Protein AF-A0A5B7DTT7-F1 (afdb_monomer_lite)

Sequence (141 aa):
MAVIFLVVVIVIVVEVIAITTAITIIAITTIRHLSSPVSGLQVSRFVSLCEDGVWGVRKACAEVFMSVSCACSLATRKDRLSPVFVSLLTDQSRWVRVAAFQNLGPFISTFADPSVTGLHYNEEGVLVIGTPQDPAAPHHE

Organism: Portunus trituberculatus (NCBI:txid210409)

Foldseek 3Di:
DVVVVVVVVVVVVVVLVVVLVVLLVVLVVLLVVLVDQDDVVSLVVLLVQCVDPDVSSVLSSLQCVLSVLLSDDLCCLVPPVVVSLVCQCVDPDPSSVVSSVVCVVSSVCSNDDCLPQQWDADPVRDTDRHDNDDPPDDDDD

Secondary structure (DSSP, 8-state):
-HHHHHHHHHHHHHHHHHHHHHHHHHHHHHHHGGGS---HHHHHHHHHHTT-SSHHHHHHHHHTHHHHHHHS-HHHIIIIIHHHHHHHHT-SSHHHHHHHHHHHHHHHHTT--HHHH-EEE-TT--EEEPPP--TTS----

Structure (mmCIF, N/CA/C/O backbone):
data_AF-A0A5B7DTT7-F1
#
_entry.id   AF-A0A5B7DTT7-F1
#
loop_
_atom_site.group_PDB
_atom_site.id
_atom_site.type_symbol
_atom_site.label_atom_id
_atom_site.label_alt_id
_atom_site.label_comp_id
_atom_site.label_asym_id
_atom_site.label_entity_id
_atom_site.label_seq_id
_atom_site.pdbx_PDB_ins_code
_atom_site.Cartn_x
_atom_site.Cartn_y
_atom_site.Cartn_z
_atom_site.occupancy
_atom_site.B_iso_or_equiv
_atom_site.auth_seq_id
_atom_site.auth_comp_id
_atom_site.auth_asym_id
_atom_site.auth_atom_id
_atom_site.pdbx_PDB_model_num
ATOM 1 N N . MET A 1 1 ? 27.264 7.544 -31.865 1.00 65.62 1 MET A N 1
ATOM 2 C CA . MET A 1 1 ? 26.478 6.392 -31.366 1.00 65.62 1 MET A CA 1
ATOM 3 C C . MET A 1 1 ? 26.280 6.428 -29.852 1.00 65.62 1 MET A C 1
ATOM 5 O O . MET A 1 1 ? 25.134 6.478 -29.434 1.00 65.62 1 MET A O 1
ATOM 9 N N . ALA A 1 2 ? 27.334 6.515 -29.030 1.00 69.88 2 ALA A N 1
ATOM 10 C CA . ALA A 1 2 ? 27.196 6.566 -27.563 1.00 69.88 2 ALA A CA 1
ATOM 11 C C . ALA A 1 2 ? 26.388 7.773 -27.030 1.00 69.88 2 ALA A C 1
ATOM 13 O O . ALA A 1 2 ? 25.574 7.612 -26.130 1.00 69.88 2 ALA A O 1
ATOM 14 N N . VAL A 1 3 ? 26.548 8.962 -27.623 1.00 70.38 3 VAL A N 1
ATOM 15 C CA . VAL A 1 3 ? 25.811 10.178 -27.214 1.00 70.38 3 VAL A CA 1
ATOM 16 C C . VAL A 1 3 ? 24.316 10.076 -27.529 1.00 70.38 3 VAL A C 1
ATOM 18 O O . VAL A 1 3 ? 23.491 10.453 -26.711 1.00 70.38 3 VAL A O 1
ATOM 21 N N . ILE A 1 4 ? 23.955 9.503 -28.681 1.00 71.12 4 ILE A N 1
ATOM 22 C CA . ILE A 1 4 ? 22.552 9.293 -29.070 1.00 71.12 4 ILE A CA 1
ATOM 23 C C . ILE A 1 4 ? 21.902 8.258 -28.145 1.00 71.12 4 ILE A C 1
ATOM 25 O O . ILE A 1 4 ? 20.801 8.484 -27.663 1.00 71.12 4 ILE A O 1
ATOM 29 N N . PHE A 1 5 ? 22.604 7.166 -27.828 1.00 74.38 5 PHE A N 1
ATOM 30 C CA . PHE A 1 5 ? 22.128 6.173 -26.864 1.00 74.38 5 PHE A CA 1
ATOM 31 C C . PHE A 1 5 ? 21.935 6.777 -25.467 1.00 74.38 5 PHE A C 1
ATOM 33 O O . PHE A 1 5 ? 20.901 6.562 -24.847 1.00 74.38 5 PHE A O 1
ATOM 40 N N . LEU A 1 6 ? 22.884 7.591 -24.998 1.00 72.69 6 LEU A N 1
ATOM 41 C CA . LEU A 1 6 ? 22.789 8.267 -23.706 1.00 72.69 6 LEU A CA 1
ATOM 42 C C . LEU A 1 6 ? 21.616 9.256 -23.661 1.00 72.69 6 LEU A C 1
ATOM 44 O O . LEU A 1 6 ? 20.869 9.257 -22.692 1.00 72.69 6 LEU A O 1
ATOM 48 N N . VAL A 1 7 ? 21.411 10.053 -24.712 1.00 68.62 7 VAL A N 1
ATOM 49 C CA . VAL A 1 7 ? 20.283 10.994 -24.798 1.00 68.62 7 VAL A CA 1
ATOM 50 C C . VAL A 1 7 ? 18.952 10.247 -24.852 1.00 68.62 7 VAL A C 1
ATOM 52 O O . VAL A 1 7 ? 18.026 10.633 -24.153 1.00 68.62 7 VAL A O 1
ATOM 55 N N . VAL A 1 8 ? 18.855 9.143 -25.595 1.00 69.25 8 VAL A N 1
ATOM 56 C CA . VAL A 1 8 ? 17.640 8.310 -25.639 1.00 69.25 8 VAL A CA 1
ATOM 57 C C . VAL A 1 8 ? 17.359 7.666 -24.280 1.00 69.25 8 VAL A C 1
ATOM 59 O O . VAL A 1 8 ? 16.222 7.690 -23.825 1.00 69.25 8 VAL A O 1
ATOM 62 N N . VAL A 1 9 ? 18.378 7.153 -23.587 1.00 69.69 9 VAL A N 1
ATOM 63 C CA . VAL A 1 9 ? 18.222 6.597 -22.233 1.00 69.69 9 VAL A CA 1
ATOM 64 C C . VAL A 1 9 ? 17.817 7.683 -21.239 1.00 69.69 9 VAL A C 1
ATOM 66 O O . VAL A 1 9 ? 16.916 7.454 -20.444 1.00 69.69 9 VAL A O 1
ATOM 69 N N . ILE A 1 10 ? 18.416 8.874 -21.300 1.00 67.19 10 ILE A N 1
ATOM 70 C CA . ILE A 1 10 ? 18.048 10.001 -20.433 1.00 67.19 10 ILE A CA 1
ATOM 71 C C . ILE A 1 10 ? 16.614 10.454 -20.719 1.00 67.19 10 ILE A C 1
ATOM 73 O O . ILE A 1 10 ? 15.857 10.636 -19.776 1.00 67.19 10 ILE A O 1
ATOM 77 N N . VAL A 1 11 ? 16.208 10.576 -21.984 1.00 60.62 11 VAL A N 1
ATOM 78 C CA . VAL A 1 11 ? 14.836 10.957 -22.359 1.00 60.62 11 VAL A CA 1
ATOM 79 C C . VAL A 1 11 ? 13.834 9.899 -21.899 1.00 60.62 11 VAL A C 1
ATOM 81 O O . VAL A 1 11 ? 12.839 10.251 -21.282 1.00 60.62 11 VAL A O 1
ATOM 84 N N . ILE A 1 12 ? 14.119 8.607 -22.091 1.00 66.12 12 ILE A N 1
ATOM 85 C CA . ILE A 1 12 ? 13.261 7.515 -21.601 1.00 66.12 12 ILE A CA 1
ATOM 86 C C . ILE A 1 12 ? 13.188 7.521 -20.070 1.00 66.12 12 ILE A C 1
ATOM 88 O O . ILE A 1 12 ? 12.114 7.344 -19.507 1.00 66.12 12 ILE A O 1
ATOM 92 N N . VAL A 1 13 ? 14.304 7.740 -19.376 1.00 64.31 13 VAL A N 1
ATOM 93 C CA . VAL A 1 13 ? 14.340 7.788 -17.909 1.00 64.31 13 VAL A CA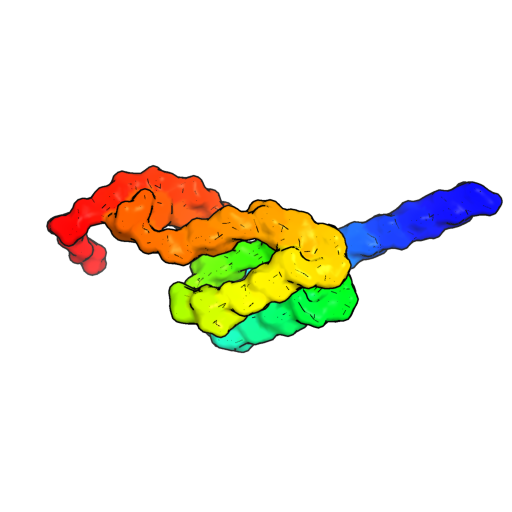 1
ATOM 94 C C . VAL A 1 13 ? 13.584 9.009 -17.383 1.00 64.31 13 VAL A C 1
ATOM 96 O O . VAL A 1 13 ? 12.814 8.873 -16.439 1.00 64.31 13 VAL A O 1
ATOM 99 N N . VAL A 1 14 ? 13.735 10.177 -18.008 1.00 56.84 14 VAL A N 1
ATOM 100 C CA . VAL A 1 14 ? 13.023 11.409 -17.636 1.00 56.84 14 VAL A CA 1
ATOM 101 C C . VAL A 1 14 ? 11.525 11.292 -17.921 1.00 56.84 14 VAL A C 1
ATOM 103 O O . VAL A 1 14 ? 10.733 11.670 -17.067 1.00 56.84 14 VAL A O 1
ATOM 106 N N . GLU A 1 15 ? 11.123 10.701 -19.046 1.00 58.78 15 GLU A N 1
ATOM 107 C CA . GLU A 1 15 ? 9.719 10.412 -19.380 1.00 58.78 15 GLU A CA 1
ATOM 108 C C . GLU A 1 15 ? 9.108 9.395 -18.403 1.00 58.78 15 GLU A C 1
ATOM 110 O O . GLU A 1 15 ? 8.026 9.616 -17.869 1.00 58.78 15 GLU A O 1
ATOM 115 N N . VAL A 1 16 ? 9.820 8.312 -18.072 1.00 60.72 16 VAL A N 1
ATOM 116 C CA . VAL A 1 16 ? 9.361 7.313 -17.091 1.00 60.72 16 VAL A CA 1
ATOM 117 C C . VAL A 1 16 ? 9.244 7.918 -15.686 1.00 60.72 16 VAL A C 1
ATOM 119 O O . VAL A 1 16 ? 8.286 7.606 -14.974 1.00 60.72 16 VAL A O 1
ATOM 122 N N . ILE A 1 17 ? 10.161 8.810 -15.292 1.00 60.12 17 ILE A N 1
ATOM 123 C CA . ILE A 1 17 ? 10.107 9.566 -14.028 1.00 60.12 17 ILE A CA 1
ATOM 124 C C . ILE A 1 17 ? 8.960 10.590 -14.046 1.00 60.12 17 ILE A C 1
ATOM 126 O O . ILE A 1 17 ? 8.243 10.725 -13.057 1.00 60.12 17 ILE A O 1
ATOM 130 N N . ALA A 1 18 ? 8.729 11.286 -15.159 1.00 54.88 18 ALA A N 1
ATOM 131 C CA . ALA A 1 18 ? 7.630 12.239 -15.309 1.00 54.88 18 ALA A CA 1
ATOM 132 C C . ALA A 1 18 ? 6.260 11.538 -15.279 1.00 54.88 18 ALA A C 1
ATOM 134 O O . ALA A 1 18 ? 5.330 12.015 -14.635 1.00 54.88 18 ALA A O 1
ATOM 135 N N . ILE A 1 19 ? 6.146 10.356 -15.887 1.00 60.62 19 ILE A N 1
ATOM 136 C CA . ILE A 1 19 ? 4.929 9.537 -15.871 1.00 60.62 19 ILE A CA 1
ATOM 137 C C . ILE A 1 19 ? 4.679 8.967 -14.469 1.00 60.62 19 ILE A C 1
ATOM 139 O O . ILE A 1 19 ? 3.565 9.070 -13.961 1.00 60.62 19 ILE A O 1
ATOM 143 N N . THR A 1 20 ? 5.705 8.435 -13.791 1.00 56.62 20 THR A N 1
ATOM 144 C CA . THR A 1 20 ? 5.556 7.968 -12.397 1.00 56.62 20 THR A CA 1
ATOM 145 C C . THR A 1 20 ? 5.229 9.107 -11.437 1.00 56.62 20 THR A C 1
ATOM 147 O O . THR A 1 20 ? 4.346 8.940 -10.605 1.00 56.62 20 THR A O 1
ATOM 150 N N . THR A 1 21 ? 5.846 10.283 -11.571 1.00 55.72 21 THR A N 1
ATOM 151 C CA . THR A 1 21 ? 5.498 11.450 -10.742 1.00 55.72 21 THR A CA 1
ATOM 152 C C . THR A 1 21 ? 4.095 11.982 -11.047 1.00 55.72 21 THR A C 1
ATOM 154 O O . THR A 1 21 ? 3.373 12.298 -10.107 1.00 55.72 21 THR A O 1
ATOM 157 N N . ALA A 1 22 ? 3.645 11.996 -12.307 1.00 57.38 22 ALA A N 1
ATOM 158 C CA . ALA A 1 22 ? 2.277 12.372 -12.673 1.00 57.38 22 ALA A CA 1
ATOM 159 C C . ALA A 1 22 ? 1.227 11.386 -12.128 1.00 57.38 22 ALA A C 1
ATOM 161 O O . ALA A 1 22 ? 0.208 11.818 -11.593 1.00 57.38 22 ALA A O 1
ATOM 162 N N . ILE A 1 23 ? 1.482 10.073 -12.184 1.00 59.88 23 ILE A N 1
ATOM 163 C CA . ILE A 1 23 ? 0.597 9.051 -11.600 1.00 59.88 23 ILE A CA 1
ATOM 164 C C . ILE A 1 23 ? 0.563 9.160 -10.073 1.00 59.88 23 ILE A C 1
ATOM 166 O O . ILE A 1 23 ? -0.515 9.112 -9.485 1.00 59.88 23 ILE A O 1
ATOM 170 N N . THR A 1 24 ? 1.712 9.367 -9.425 1.00 53.59 24 THR A N 1
ATOM 171 C CA . THR A 1 24 ? 1.789 9.598 -7.977 1.00 53.59 24 THR A CA 1
ATOM 172 C C . THR A 1 24 ? 1.048 10.878 -7.581 1.00 53.59 24 THR A C 1
ATOM 174 O O . THR A 1 24 ? 0.293 10.867 -6.613 1.00 53.59 24 THR A O 1
ATOM 177 N N . ILE A 1 25 ? 1.166 11.965 -8.354 1.00 59.00 25 ILE A N 1
ATOM 178 C CA . ILE A 1 25 ? 0.406 13.205 -8.137 1.00 59.00 25 ILE A CA 1
ATOM 179 C C . ILE A 1 25 ? -1.093 12.963 -8.313 1.00 59.00 25 ILE A C 1
ATOM 181 O O . ILE A 1 25 ? -1.851 13.438 -7.473 1.00 59.00 25 ILE A O 1
ATOM 185 N N . ILE A 1 26 ? -1.531 12.209 -9.328 1.00 59.97 26 ILE A N 1
ATOM 186 C CA . ILE A 1 26 ? -2.946 11.857 -9.551 1.00 59.97 26 ILE A CA 1
ATOM 187 C C . ILE A 1 26 ? -3.476 10.978 -8.411 1.00 59.97 26 ILE A C 1
ATOM 189 O O . ILE A 1 26 ? -4.549 11.259 -7.881 1.00 59.97 26 ILE A O 1
ATOM 193 N N . ALA A 1 27 ? -2.728 9.968 -7.960 1.00 59.19 27 ALA A N 1
ATOM 194 C CA . ALA A 1 27 ? -3.097 9.155 -6.802 1.00 59.19 27 ALA A CA 1
ATOM 195 C C . ALA A 1 27 ? -3.231 10.023 -5.537 1.00 59.19 27 ALA A C 1
ATOM 197 O O . ALA A 1 27 ? -4.255 9.966 -4.861 1.00 59.19 27 ALA A O 1
ATOM 198 N N . ILE A 1 28 ? -2.266 10.912 -5.276 1.00 60.62 28 ILE A N 1
ATOM 199 C CA . ILE A 1 28 ? -2.265 11.825 -4.121 1.00 60.62 28 ILE A CA 1
ATOM 200 C C . ILE A 1 28 ? -3.369 12.893 -4.213 1.00 60.62 28 ILE A C 1
ATOM 202 O O . ILE A 1 28 ? -3.995 13.198 -3.202 1.00 60.62 28 ILE A O 1
ATOM 206 N N . THR A 1 29 ? -3.656 13.467 -5.387 1.00 53.16 29 THR A N 1
ATOM 207 C CA . THR A 1 29 ? -4.759 14.442 -5.553 1.00 53.16 29 THR A CA 1
ATOM 208 C C . THR A 1 29 ? -6.124 13.778 -5.462 1.00 53.16 29 THR A C 1
ATOM 210 O O . THR A 1 29 ? -7.042 14.371 -4.899 1.00 53.16 29 THR A O 1
ATOM 213 N N . THR A 1 30 ? -6.253 12.527 -5.911 1.00 54.44 30 THR A N 1
ATOM 214 C CA . THR A 1 30 ? -7.463 11.733 -5.666 1.00 54.44 30 THR A CA 1
ATOM 215 C C . THR A 1 30 ? -7.637 11.491 -4.160 1.00 54.44 30 THR A C 1
ATOM 217 O O . THR A 1 30 ? -8.731 11.694 -3.650 1.00 54.44 30 THR A O 1
ATOM 220 N N . ILE A 1 31 ? -6.558 11.182 -3.424 1.00 53.31 31 ILE A N 1
ATOM 221 C CA . ILE A 1 31 ? -6.545 11.024 -1.953 1.00 53.31 31 ILE A CA 1
ATOM 222 C C . ILE A 1 31 ? -6.830 12.343 -1.211 1.00 53.31 31 ILE A C 1
ATOM 224 O O . ILE A 1 31 ? -7.536 12.340 -0.211 1.00 53.31 31 ILE A O 1
ATOM 228 N N . ARG A 1 32 ? -6.364 13.500 -1.692 1.00 51.00 32 ARG A N 1
ATOM 229 C CA . ARG A 1 32 ? -6.728 14.802 -1.093 1.00 51.00 32 ARG A CA 1
ATOM 230 C C . ARG A 1 32 ? -8.196 15.179 -1.322 1.00 51.00 32 ARG A C 1
ATOM 232 O O . ARG A 1 32 ? -8.775 15.878 -0.501 1.00 51.00 32 ARG A O 1
ATOM 239 N N . HIS A 1 33 ? -8.828 14.672 -2.381 1.00 49.91 33 HIS A N 1
ATOM 240 C CA . HIS A 1 33 ? -10.279 14.778 -2.571 1.00 49.91 33 HIS A CA 1
ATOM 241 C C . HIS A 1 33 ? -11.096 13.757 -1.739 1.00 49.91 33 HIS A C 1
ATOM 243 O O . HIS A 1 33 ? -12.319 13.899 -1.644 1.00 49.91 33 HIS A O 1
ATOM 249 N N . LEU A 1 34 ? -10.445 12.780 -1.082 1.00 46.31 34 LEU A N 1
ATOM 250 C CA . LEU A 1 34 ? -11.050 11.854 -0.104 1.00 46.31 34 LEU A CA 1
ATOM 251 C C . LEU A 1 34 ? -11.324 12.499 1.276 1.00 46.31 34 LEU A C 1
ATOM 253 O O . LEU A 1 34 ? -11.785 11.810 2.179 1.00 46.31 34 LEU A O 1
ATOM 257 N N . SER A 1 35 ? -11.125 13.813 1.460 1.00 47.31 35 SER A N 1
ATOM 258 C CA . SER A 1 35 ? -11.697 14.544 2.613 1.00 47.31 35 SER A CA 1
ATOM 259 C C . SER A 1 35 ? -13.236 14.605 2.590 1.00 47.31 35 SER A C 1
ATOM 261 O O . SER A 1 35 ? -13.851 15.075 3.543 1.00 47.31 35 SER A O 1
ATOM 263 N N . SER A 1 36 ? -13.871 14.124 1.516 1.00 50.50 36 SER A N 1
ATOM 264 C CA . SER A 1 36 ? -15.298 13.788 1.472 1.00 50.50 36 SER A CA 1
ATOM 265 C C . SER A 1 36 ? -15.488 12.292 1.777 1.00 50.50 36 SER A C 1
ATOM 267 O O . SER A 1 36 ? -14.605 11.508 1.431 1.00 50.50 36 SER A O 1
ATOM 269 N N . PRO A 1 37 ? -16.592 11.862 2.422 1.00 51.34 37 PRO A N 1
ATOM 270 C CA . PRO A 1 37 ? -16.777 10.474 2.853 1.00 51.34 37 PRO A CA 1
ATOM 271 C C . PRO A 1 37 ? -16.453 9.487 1.723 1.00 51.34 37 PRO A C 1
ATOM 273 O O . PRO A 1 37 ? -17.042 9.562 0.640 1.00 51.34 37 PRO A O 1
ATOM 276 N N . VAL A 1 38 ? -15.490 8.585 1.975 1.00 55.00 38 VAL A N 1
ATOM 277 C CA . VAL A 1 38 ? -14.963 7.637 0.982 1.00 55.00 38 VAL A CA 1
ATOM 278 C C . VAL A 1 38 ? -16.108 6.862 0.350 1.00 55.00 38 VAL A C 1
ATOM 280 O O . VAL A 1 38 ? -16.699 5.956 0.934 1.00 55.00 38 VAL A O 1
ATOM 283 N N . SER A 1 39 ? -16.417 7.230 -0.886 1.00 57.41 39 SER A N 1
ATOM 284 C CA . SER A 1 39 ? -17.407 6.539 -1.696 1.00 57.41 39 SER A CA 1
ATOM 285 C C . SER A 1 39 ? -16.765 5.250 -2.211 1.00 57.41 39 SER A C 1
ATOM 287 O O . SER A 1 39 ? -15.659 5.289 -2.751 1.00 57.41 39 SER A O 1
ATOM 289 N N . GLY A 1 40 ? -17.438 4.097 -2.097 1.00 61.94 40 GLY A N 1
ATOM 290 C CA . GLY A 1 40 ? -16.891 2.783 -2.494 1.00 61.94 40 GLY A CA 1
ATOM 291 C C . GLY A 1 40 ? -16.342 2.700 -3.933 1.00 61.94 40 GLY A C 1
ATOM 292 O O . GLY A 1 40 ? -15.538 1.815 -4.248 1.00 61.94 40 GLY A O 1
ATOM 293 N N . LEU A 1 41 ? -16.719 3.654 -4.790 1.00 65.62 41 LEU A N 1
ATOM 294 C CA . LEU A 1 41 ? -16.186 3.867 -6.135 1.00 65.62 41 LEU A CA 1
ATOM 295 C C . LEU A 1 41 ? -14.681 4.205 -6.154 1.00 65.62 41 LEU A C 1
ATOM 297 O O . LEU A 1 41 ? -13.951 3.674 -6.988 1.00 65.62 41 LEU A O 1
ATOM 301 N N . GLN A 1 42 ? -14.194 5.040 -5.232 1.00 70.75 42 GLN A N 1
ATOM 302 C CA . GLN A 1 42 ? -12.790 5.477 -5.203 1.00 70.75 42 GLN A CA 1
ATOM 303 C C . GLN A 1 42 ? -11.852 4.345 -4.774 1.00 70.75 42 GLN A C 1
ATOM 305 O O . GLN A 1 42 ? -10.810 4.141 -5.393 1.00 70.75 42 GLN A O 1
ATOM 310 N N . VAL A 1 43 ? -12.272 3.540 -3.791 1.00 81.31 43 VAL A N 1
ATOM 311 C CA . VAL A 1 43 ? -11.549 2.326 -3.380 1.00 81.31 43 VAL A CA 1
ATOM 312 C C . VAL A 1 43 ? -11.453 1.347 -4.547 1.00 81.31 43 VAL A C 1
ATOM 314 O O . VAL A 1 43 ? -10.385 0.817 -4.822 1.00 81.31 43 VAL A O 1
ATOM 317 N N . SER A 1 44 ? -12.545 1.146 -5.287 1.00 85.12 44 SER A N 1
ATOM 318 C CA . SER A 1 44 ? -12.547 0.255 -6.456 1.00 85.12 44 SER A CA 1
ATOM 319 C C . SER A 1 44 ? -11.589 0.732 -7.547 1.00 85.12 44 SER A C 1
ATOM 321 O O . SER A 1 44 ? -10.882 -0.081 -8.138 1.00 85.12 44 SER A O 1
ATOM 323 N N . ARG A 1 45 ? -11.498 2.049 -7.766 1.00 81.94 45 ARG A N 1
ATOM 324 C CA . ARG A 1 45 ? -10.536 2.618 -8.713 1.00 81.94 45 ARG A CA 1
ATOM 325 C C . ARG A 1 45 ? -9.092 2.450 -8.245 1.00 81.94 45 ARG A C 1
ATOM 327 O O . ARG A 1 45 ? -8.248 2.058 -9.043 1.00 81.94 45 ARG A O 1
ATOM 334 N N . PHE A 1 46 ? -8.810 2.682 -6.967 1.00 85.25 46 PHE A N 1
ATOM 335 C CA . PHE A 1 46 ? -7.479 2.439 -6.410 1.00 85.25 46 PHE A CA 1
ATOM 336 C C . PHE A 1 46 ? -7.054 0.970 -6.546 1.00 85.25 46 PHE A C 1
ATOM 338 O O . PHE A 1 46 ? -5.940 0.697 -6.985 1.00 85.25 46 PHE A O 1
ATOM 345 N N . VAL A 1 47 ? -7.959 0.030 -6.254 1.00 91.56 47 VAL A N 1
ATOM 346 C CA . VAL A 1 47 ? -7.703 -1.406 -6.438 1.00 91.56 47 VAL A CA 1
ATOM 347 C C . VAL A 1 47 ? -7.374 -1.722 -7.898 1.00 91.56 47 VAL A C 1
ATOM 349 O O . VAL A 1 47 ? -6.379 -2.391 -8.146 1.00 91.56 47 VAL A O 1
ATOM 352 N N . SER A 1 48 ? -8.113 -1.164 -8.866 1.00 88.06 48 SER A N 1
ATOM 353 C CA . SER A 1 48 ? -7.799 -1.377 -10.290 1.00 88.06 48 SER A CA 1
ATOM 354 C C . SER A 1 48 ? -6.416 -0.849 -10.695 1.00 88.06 48 SER A C 1
ATOM 356 O O . SER A 1 48 ? -5.733 -1.467 -11.504 1.00 88.06 48 SER A O 1
ATOM 358 N N . LEU A 1 49 ? -5.957 0.256 -10.094 1.00 84.12 49 LEU A N 1
ATOM 359 C CA . LEU A 1 49 ? -4.612 0.791 -10.338 1.00 84.12 49 LEU A CA 1
ATOM 360 C C . LEU A 1 49 ? -3.514 -0.093 -9.727 1.00 84.12 49 LEU A C 1
ATOM 362 O O . LEU A 1 49 ? -2.414 -0.168 -10.270 1.00 84.12 49 LEU A O 1
ATOM 366 N N . CYS A 1 50 ? -3.808 -0.809 -8.638 1.00 93.25 50 CYS A N 1
ATOM 367 C CA . CYS A 1 50 ? -2.885 -1.791 -8.063 1.00 93.25 50 CYS A CA 1
ATOM 368 C C . CYS A 1 50 ? -2.681 -3.016 -8.970 1.00 93.25 50 CYS A C 1
ATOM 370 O O . CYS A 1 50 ? -1.748 -3.776 -8.740 1.00 93.25 50 CYS A O 1
ATOM 372 N N . GLU A 1 51 ? -3.512 -3.194 -9.999 1.00 94.25 51 GLU A N 1
ATOM 373 C CA . GLU A 1 51 ? -3.439 -4.281 -10.984 1.00 94.25 51 GLU A CA 1
ATOM 374 C C . GLU A 1 51 ? -3.019 -3.783 -12.381 1.00 94.25 51 GLU A C 1
ATOM 376 O O . GLU A 1 51 ? -2.988 -4.556 -13.338 1.00 94.25 51 GLU A O 1
ATOM 381 N N . ASP A 1 52 ? -2.672 -2.497 -12.515 1.00 89.06 52 ASP A N 1
ATOM 382 C CA . ASP A 1 52 ? -2.333 -1.873 -13.796 1.00 89.06 52 ASP A CA 1
ATOM 383 C C . ASP A 1 52 ? -1.149 -2.572 -14.485 1.00 89.06 52 ASP A C 1
ATOM 385 O O . ASP A 1 52 ? -0.197 -3.000 -13.829 1.00 89.06 52 ASP A O 1
ATOM 389 N N . GLY A 1 53 ? -1.157 -2.667 -15.818 1.00 82.75 53 GLY A N 1
ATOM 390 C CA . GLY A 1 53 ? -0.080 -3.309 -16.581 1.00 82.75 53 GLY A CA 1
ATOM 391 C C . GLY A 1 53 ? 1.285 -2.621 -16.42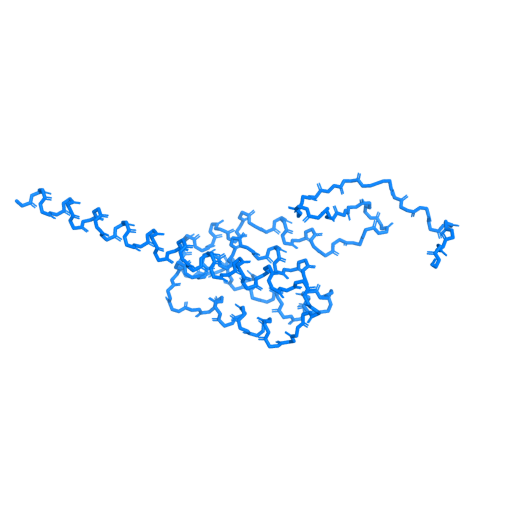4 1.00 82.75 53 GLY A C 1
ATOM 392 O O . GLY A 1 53 ? 2.332 -3.275 -16.505 1.00 82.75 53 GLY A O 1
ATOM 393 N N . VAL A 1 54 ? 1.299 -1.319 -16.135 1.00 82.62 54 VAL A N 1
ATOM 394 C CA . VAL A 1 54 ? 2.505 -0.515 -15.935 1.00 82.62 54 VAL A CA 1
ATOM 395 C C . VAL A 1 54 ? 2.976 -0.630 -14.485 1.00 82.62 54 VAL A C 1
ATOM 397 O O . VAL A 1 54 ? 2.369 -0.104 -13.555 1.00 82.62 54 VAL A O 1
ATOM 400 N N . TRP A 1 55 ? 4.138 -1.256 -14.273 1.00 84.19 55 TRP A N 1
ATOM 401 C CA . TRP A 1 55 ? 4.694 -1.458 -12.926 1.00 84.19 55 TRP A CA 1
ATOM 402 C C . TRP A 1 55 ? 4.907 -0.151 -12.142 1.00 84.19 55 TRP A C 1
ATOM 404 O O . TRP A 1 55 ? 4.842 -0.160 -10.916 1.00 84.19 55 TRP A O 1
ATOM 414 N N . GLY A 1 56 ? 5.159 0.967 -12.834 1.00 80.88 56 GLY A N 1
ATOM 415 C CA . GLY A 1 56 ? 5.312 2.286 -12.218 1.00 80.88 56 GLY A CA 1
ATOM 416 C C . GLY A 1 56 ? 4.032 2.777 -11.533 1.00 80.88 56 GLY A C 1
ATOM 417 O O . GLY A 1 56 ? 4.118 3.362 -10.457 1.00 80.88 56 GLY A O 1
ATOM 418 N N . VAL A 1 57 ? 2.858 2.466 -12.100 1.00 81.00 57 VAL A N 1
ATOM 419 C CA . VAL A 1 57 ? 1.549 2.755 -11.490 1.00 81.00 57 VAL A CA 1
ATOM 420 C C . VAL A 1 57 ? 1.396 1.952 -10.202 1.00 81.00 57 VAL A C 1
ATOM 422 O O . VAL A 1 57 ? 1.171 2.521 -9.138 1.00 81.00 57 VAL A O 1
ATOM 425 N N . ARG A 1 58 ? 1.617 0.634 -10.271 1.00 93.56 58 ARG A N 1
ATOM 426 C CA . ARG A 1 58 ? 1.495 -0.257 -9.106 1.00 93.56 58 ARG A CA 1
ATOM 427 C C . ARG A 1 58 ? 2.480 0.097 -7.992 1.00 93.56 58 ARG A C 1
ATOM 429 O O . ARG A 1 58 ? 2.126 0.054 -6.817 1.00 93.56 58 ARG A O 1
ATOM 436 N N . LYS A 1 59 ? 3.707 0.501 -8.348 1.00 89.50 59 LYS A N 1
ATOM 437 C CA . LYS A 1 59 ? 4.699 1.003 -7.386 1.00 89.50 59 LYS A CA 1
ATOM 438 C C . LYS A 1 59 ? 4.183 2.258 -6.684 1.00 89.50 59 LYS A C 1
ATOM 440 O O . LYS A 1 59 ? 4.243 2.310 -5.461 1.00 89.50 59 LYS A O 1
ATOM 445 N N . ALA A 1 60 ? 3.661 3.231 -7.432 1.00 84.12 60 ALA A N 1
ATOM 446 C CA . ALA A 1 60 ? 3.087 4.442 -6.851 1.00 84.12 60 ALA A CA 1
ATOM 447 C C . ALA A 1 60 ? 1.925 4.112 -5.899 1.00 84.12 60 ALA A C 1
ATOM 449 O O . ALA A 1 60 ? 1.858 4.662 -4.803 1.00 84.12 60 ALA A O 1
ATOM 450 N N . CYS A 1 61 ? 1.060 3.159 -6.264 1.00 90.38 61 CYS A N 1
ATOM 451 C CA . CYS A 1 61 ? 0.006 2.659 -5.380 1.00 90.38 61 CYS A CA 1
ATOM 452 C C . CYS A 1 61 ? 0.565 2.066 -4.079 1.00 90.38 61 CYS A C 1
ATOM 454 O O . CYS A 1 61 ? 0.052 2.381 -3.007 1.00 90.38 61 CYS A O 1
ATOM 456 N N . ALA A 1 62 ? 1.622 1.251 -4.155 1.00 93.88 62 ALA A N 1
ATOM 457 C CA . ALA A 1 62 ? 2.285 0.693 -2.977 1.00 93.88 62 ALA A CA 1
ATOM 458 C C . ALA A 1 62 ? 2.894 1.784 -2.072 1.00 93.88 62 ALA A C 1
ATOM 460 O O . ALA A 1 62 ? 2.840 1.657 -0.852 1.00 93.88 62 ALA A O 1
ATOM 461 N N . GLU A 1 63 ? 3.428 2.866 -2.651 1.00 88.25 63 GLU A N 1
ATOM 462 C CA . GLU A 1 63 ? 4.038 3.985 -1.913 1.00 88.25 63 GLU A CA 1
ATOM 463 C C . GLU A 1 63 ? 3.030 4.844 -1.141 1.00 88.25 63 GLU A C 1
ATOM 465 O O . GLU A 1 63 ? 3.376 5.392 -0.099 1.00 88.25 63 GLU A O 1
ATOM 470 N N . VAL A 1 64 ? 1.787 4.950 -1.621 1.00 84.69 64 VAL A N 1
ATOM 471 C CA . VAL A 1 64 ? 0.721 5.751 -0.980 1.00 84.69 64 VAL A CA 1
ATOM 472 C C . VAL A 1 64 ? -0.311 4.900 -0.233 1.00 84.69 64 VAL A C 1
ATOM 474 O O . VAL A 1 64 ? -1.325 5.415 0.244 1.00 84.69 64 VAL A O 1
ATOM 477 N N . PHE A 1 65 ? -0.086 3.587 -0.142 1.00 90.44 65 PHE A N 1
ATOM 478 C CA . PHE A 1 65 ? -1.097 2.620 0.290 1.00 90.44 65 PHE A CA 1
ATOM 479 C C . PHE A 1 65 ? -1.608 2.881 1.710 1.00 90.44 65 PHE A C 1
ATOM 481 O O . PHE A 1 65 ? -2.799 2.752 1.991 1.00 90.44 65 PHE A O 1
ATOM 488 N N . MET A 1 66 ? -0.714 3.301 2.604 1.00 87.56 66 MET A N 1
ATOM 489 C CA . MET A 1 66 ? -1.053 3.686 3.969 1.00 87.56 66 MET A CA 1
ATOM 490 C C . MET A 1 66 ? -2.018 4.879 4.001 1.00 87.56 66 MET A C 1
ATOM 492 O O . MET A 1 66 ? -3.028 4.815 4.697 1.00 87.56 66 MET A O 1
ATOM 496 N N . SER A 1 67 ? -1.762 5.938 3.228 1.00 80.81 67 SER A N 1
ATOM 497 C CA . SER A 1 67 ? -2.637 7.117 3.178 1.00 80.81 67 SER A CA 1
ATOM 498 C C . SER A 1 67 ? -4.040 6.760 2.682 1.00 80.81 67 SER A C 1
ATOM 500 O O . SER A 1 67 ? -5.029 7.227 3.241 1.00 80.81 67 SER A O 1
ATOM 502 N N . VAL A 1 68 ? -4.140 5.873 1.684 1.00 84.19 68 VAL A N 1
ATOM 503 C CA . VAL A 1 68 ? -5.430 5.327 1.224 1.00 84.19 68 VAL A CA 1
ATOM 504 C C . VAL A 1 68 ? -6.102 4.504 2.322 1.00 84.19 68 VAL A C 1
ATOM 506 O O . VAL A 1 68 ? -7.304 4.634 2.552 1.00 84.19 68 VAL A O 1
ATOM 509 N N . SER A 1 69 ? -5.326 3.673 3.020 1.00 88.25 69 SER A N 1
ATOM 510 C CA . SER A 1 69 ? -5.809 2.839 4.119 1.00 88.25 69 SER A CA 1
ATOM 511 C C . SER A 1 69 ? -6.389 3.681 5.261 1.00 88.25 69 SER A C 1
ATOM 513 O O . SER A 1 69 ? -7.469 3.367 5.753 1.00 88.25 69 SER A O 1
ATOM 515 N N . CYS A 1 70 ? -5.741 4.785 5.647 1.00 82.56 70 CYS A N 1
ATOM 516 C CA . CYS A 1 70 ? -6.232 5.691 6.693 1.00 82.56 70 CYS A CA 1
ATOM 517 C C . CYS A 1 70 ? -7.576 6.353 6.353 1.00 82.56 70 CYS A C 1
ATOM 519 O O . CYS A 1 70 ? -8.348 6.646 7.260 1.00 82.56 70 CYS A O 1
ATOM 521 N N . ALA A 1 71 ? -7.887 6.544 5.069 1.00 79.19 71 ALA A N 1
ATOM 522 C CA . ALA A 1 71 ? -9.185 7.063 4.641 1.00 79.19 71 ALA A CA 1
ATOM 523 C C . ALA A 1 71 ? -10.287 5.982 4.608 1.00 79.19 71 ALA A C 1
ATOM 525 O O . ALA A 1 71 ? -11.468 6.291 4.464 1.00 79.19 71 ALA A O 1
ATOM 526 N N . CYS A 1 72 ? -9.931 4.701 4.731 1.00 83.44 72 CYS A N 1
ATOM 527 C CA . CYS A 1 72 ? -10.868 3.586 4.638 1.00 83.44 72 CYS A CA 1
ATOM 528 C C . CYS A 1 72 ? -11.330 3.093 6.016 1.00 83.44 72 CYS A C 1
ATOM 530 O O . CYS A 1 72 ? -10.572 3.050 6.985 1.00 83.44 72 CYS A O 1
ATOM 532 N N . SER A 1 73 ? -12.573 2.603 6.088 1.00 87.12 73 SER A N 1
ATOM 533 C CA . SER A 1 73 ? -13.063 1.906 7.281 1.00 87.12 73 SER A CA 1
ATOM 534 C C . SER A 1 73 ? -12.240 0.645 7.571 1.00 87.12 73 SER A C 1
ATOM 536 O O . SER A 1 73 ? -11.682 0.023 6.664 1.00 87.12 73 SER A O 1
ATOM 538 N N . LEU A 1 74 ? -12.199 0.209 8.836 1.00 89.12 74 LEU A N 1
ATOM 539 C CA . LEU A 1 74 ? -11.510 -1.031 9.217 1.00 89.12 74 LEU A CA 1
ATOM 540 C C . LEU A 1 74 ? -12.016 -2.255 8.431 1.00 89.12 74 LEU A C 1
ATOM 542 O O . LEU A 1 74 ? -11.205 -3.086 8.033 1.00 89.12 74 LEU A O 1
ATOM 546 N N . ALA A 1 75 ? -13.323 -2.335 8.160 1.00 92.12 75 ALA A N 1
ATOM 547 C CA . ALA A 1 75 ? -13.906 -3.388 7.324 1.00 92.12 75 ALA A CA 1
ATOM 548 C C . ALA A 1 75 ? -13.343 -3.353 5.892 1.00 92.12 75 ALA A C 1
ATOM 550 O O . ALA A 1 75 ? -12.806 -4.344 5.411 1.00 92.12 75 ALA A O 1
ATOM 551 N N . THR A 1 76 ? -13.339 -2.181 5.246 1.00 89.88 76 THR A N 1
ATOM 552 C CA . THR A 1 76 ? -12.767 -2.016 3.896 1.00 89.88 76 THR A CA 1
ATOM 553 C C . THR A 1 76 ? -11.284 -2.381 3.856 1.00 89.88 76 THR A C 1
ATOM 555 O O . THR A 1 76 ? -10.829 -3.030 2.913 1.00 89.88 76 THR A O 1
ATOM 558 N N . ARG A 1 77 ? -10.524 -1.998 4.890 1.00 93.31 77 ARG A N 1
ATOM 559 C CA . ARG A 1 77 ? -9.106 -2.352 5.009 1.00 93.31 77 ARG A CA 1
ATOM 560 C C . ARG A 1 77 ? -8.907 -3.865 5.036 1.00 93.31 77 ARG A C 1
ATOM 562 O O . ARG A 1 77 ? -8.112 -4.371 4.253 1.00 93.31 77 ARG A O 1
ATOM 569 N N . LYS A 1 78 ? -9.662 -4.576 5.879 1.00 94.81 78 LYS A N 1
ATOM 570 C CA . LYS A 1 78 ? -9.588 -6.039 6.023 1.00 94.81 78 LYS A CA 1
ATOM 571 C C . LYS A 1 78 ? -10.034 -6.775 4.761 1.00 94.81 78 LYS A C 1
ATOM 573 O O . LYS A 1 78 ? -9.294 -7.616 4.261 1.00 94.81 78 LYS A O 1
ATOM 578 N N . ASP A 1 79 ? -11.208 -6.429 4.243 1.00 95.25 79 ASP A N 1
ATOM 579 C CA . ASP A 1 79 ? -11.892 -7.243 3.235 1.00 95.25 79 ASP A CA 1
ATOM 580 C C . ASP A 1 79 ? -11.429 -6.929 1.810 1.00 95.25 79 ASP A C 1
ATOM 582 O O . ASP A 1 79 ? -11.513 -7.779 0.925 1.00 95.25 79 ASP A O 1
ATOM 586 N N . ARG A 1 80 ? -10.947 -5.702 1.565 1.00 94.00 80 ARG A N 1
ATOM 587 C CA . ARG A 1 80 ? -10.586 -5.238 0.217 1.00 94.00 80 ARG A CA 1
ATOM 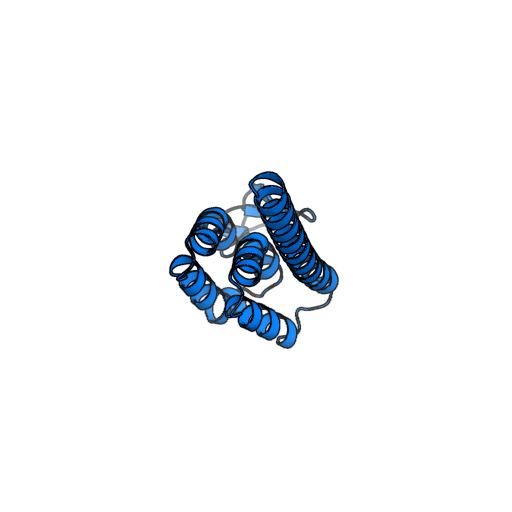588 C C . ARG A 1 80 ? -9.122 -4.868 0.070 1.00 94.00 80 ARG A C 1
ATOM 590 O O . ARG A 1 80 ? -8.516 -5.246 -0.926 1.00 94.00 80 ARG A O 1
ATOM 597 N N . LEU A 1 81 ? -8.552 -4.120 1.015 1.00 94.75 81 LEU A N 1
ATOM 598 C CA . LEU A 1 81 ? -7.186 -3.615 0.852 1.00 94.75 81 LEU A CA 1
ATOM 599 C C . LEU A 1 81 ? -6.121 -4.648 1.228 1.00 94.75 81 LEU A C 1
ATOM 601 O O . LEU A 1 81 ? -5.123 -4.745 0.522 1.00 94.75 81 LEU A O 1
ATOM 605 N N . SER A 1 82 ? -6.323 -5.449 2.277 1.00 97.38 82 SER A N 1
ATOM 606 C CA . SER A 1 82 ? -5.347 -6.470 2.684 1.00 97.38 82 SER A CA 1
ATOM 607 C C . SER A 1 82 ? -4.999 -7.463 1.565 1.00 97.38 82 SER A C 1
ATOM 609 O O . SER A 1 82 ? -3.806 -7.652 1.325 1.00 97.38 82 SER A O 1
ATOM 611 N N . PRO A 1 83 ? -5.963 -8.055 0.824 1.00 97.94 83 PRO A N 1
ATOM 612 C CA . PRO A 1 83 ? -5.637 -8.953 -0.288 1.00 97.94 83 PRO A CA 1
ATOM 613 C C . PRO A 1 83 ? -4.820 -8.267 -1.392 1.00 97.94 83 PRO A C 1
ATOM 615 O O . PRO A 1 83 ? -3.891 -8.858 -1.938 1.00 97.94 83 PRO A O 1
ATOM 618 N N . VAL A 1 84 ? -5.126 -6.999 -1.678 1.00 97.88 84 VAL A N 1
ATOM 619 C CA . VAL A 1 84 ? -4.416 -6.196 -2.683 1.00 97.88 84 VAL A CA 1
ATOM 620 C C . VAL A 1 84 ? -3.004 -5.854 -2.213 1.00 97.88 84 VAL A C 1
ATOM 622 O O . VAL A 1 84 ? -2.057 -5.921 -2.985 1.00 97.88 84 VAL A O 1
ATOM 625 N N . PHE A 1 85 ? -2.807 -5.545 -0.932 1.00 98.19 85 PHE A N 1
ATOM 626 C CA . PHE A 1 85 ? -1.460 -5.305 -0.422 1.00 98.19 85 PHE A CA 1
ATOM 627 C C . PHE A 1 85 ? -0.597 -6.571 -0.479 1.00 98.19 85 PHE A C 1
ATOM 629 O O . PHE A 1 85 ? 0.581 -6.509 -0.828 1.00 98.19 85 PHE A O 1
ATOM 636 N N . VAL A 1 86 ? -1.191 -7.737 -0.196 1.00 98.25 86 VAL A N 1
ATOM 637 C CA . VAL A 1 86 ? -0.513 -9.032 -0.346 1.00 98.25 86 VAL A CA 1
ATOM 638 C C . VAL A 1 86 ? -0.116 -9.280 -1.802 1.00 98.25 86 VAL A C 1
ATOM 640 O O . VAL A 1 86 ? 1.019 -9.695 -2.040 1.00 98.25 86 VAL A O 1
ATOM 643 N N . SER A 1 87 ? -0.981 -8.970 -2.777 1.00 98.31 87 SER A N 1
ATOM 644 C CA . SER A 1 87 ? -0.620 -9.119 -4.193 1.00 98.31 87 SER A CA 1
ATOM 645 C C . SER A 1 87 ? 0.573 -8.234 -4.573 1.00 98.31 87 SER A C 1
ATOM 647 O O . SER A 1 87 ? 1.492 -8.719 -5.236 1.00 98.31 87 SER A O 1
ATOM 649 N N . LEU A 1 88 ? 0.635 -6.998 -4.058 1.00 97.75 88 LEU A N 1
ATOM 650 C CA . LEU A 1 88 ? 1.763 -6.078 -4.254 1.00 97.75 88 LEU A CA 1
ATOM 651 C C . LEU A 1 88 ? 3.074 -6.575 -3.611 1.00 97.75 88 LEU A C 1
ATOM 653 O O . LEU A 1 88 ? 4.148 -6.405 -4.194 1.00 97.75 88 LEU A O 1
ATOM 657 N N . LEU A 1 89 ? 3.018 -7.234 -2.447 1.00 98.50 89 LEU A N 1
ATOM 658 C CA . LEU A 1 89 ? 4.197 -7.866 -1.826 1.00 98.50 89 LEU A CA 1
ATOM 659 C C . LEU A 1 89 ? 4.768 -9.001 -2.690 1.00 98.50 89 LEU A C 1
ATOM 661 O O . LEU A 1 89 ? 5.978 -9.243 -2.687 1.00 98.50 89 LEU A O 1
ATOM 665 N N . THR A 1 90 ? 3.906 -9.676 -3.452 1.00 98.00 90 THR A N 1
ATOM 666 C CA . THR A 1 90 ? 4.263 -10.770 -4.368 1.00 98.00 90 THR A CA 1
ATOM 667 C C . THR A 1 90 ? 4.328 -10.351 -5.841 1.00 98.00 90 THR A C 1
ATOM 669 O O . THR A 1 90 ? 4.397 -11.211 -6.716 1.00 98.00 90 THR A O 1
ATOM 672 N N . ASP A 1 91 ? 4.329 -9.047 -6.134 1.00 98.56 91 ASP A N 1
ATOM 673 C CA . ASP A 1 91 ? 4.279 -8.520 -7.503 1.00 98.56 91 ASP A CA 1
ATOM 674 C C . ASP A 1 91 ? 5.438 -9.036 -8.369 1.00 98.56 91 ASP A C 1
ATOM 676 O O . ASP A 1 91 ? 6.559 -9.204 -7.889 1.00 98.56 91 ASP A O 1
ATOM 680 N N . GLN A 1 92 ? 5.218 -9.229 -9.671 1.00 96.88 92 GLN A N 1
ATOM 681 C CA . GLN A 1 92 ? 6.264 -9.645 -10.616 1.00 96.88 92 GLN A CA 1
ATOM 682 C C . GLN A 1 92 ? 7.457 -8.665 -10.678 1.00 96.88 92 GLN A C 1
ATOM 684 O O . GLN A 1 92 ? 8.613 -9.076 -10.822 1.00 96.88 92 GLN A O 1
ATOM 689 N N . SER A 1 93 ? 7.209 -7.364 -10.516 1.00 93.56 93 SER A N 1
ATOM 690 C CA . SER A 1 93 ? 8.221 -6.311 -10.546 1.00 93.56 93 SER A CA 1
ATOM 691 C C . SER A 1 93 ? 8.932 -6.183 -9.204 1.00 93.56 93 SER A C 1
ATOM 693 O O . SER A 1 93 ? 8.328 -5.884 -8.173 1.00 93.56 93 SER A O 1
ATOM 695 N N . ARG A 1 94 ? 10.266 -6.306 -9.222 1.00 95.88 94 ARG A N 1
ATOM 696 C CA . ARG A 1 94 ? 11.107 -6.087 -8.034 1.00 95.88 94 ARG A CA 1
ATOM 697 C C . ARG A 1 94 ? 10.877 -4.709 -7.408 1.00 95.88 94 ARG A C 1
ATOM 699 O O . ARG A 1 94 ? 10.891 -4.598 -6.187 1.00 95.88 94 ARG A O 1
ATOM 706 N N . TRP A 1 95 ? 10.670 -3.678 -8.224 1.00 91.19 95 TRP A N 1
ATOM 707 C CA . TRP A 1 95 ? 10.487 -2.308 -7.746 1.00 91.19 95 TRP A CA 1
ATOM 708 C C . TRP A 1 95 ? 9.175 -2.117 -6.984 1.00 91.19 95 TRP A C 1
ATOM 710 O O . TRP A 1 95 ? 9.157 -1.393 -5.992 1.00 91.19 95 TRP A O 1
ATOM 720 N N . VAL A 1 96 ? 8.109 -2.803 -7.406 1.00 94.31 96 VAL A N 1
ATOM 721 C CA . VAL A 1 96 ? 6.818 -2.795 -6.701 1.00 94.31 96 VAL A CA 1
ATOM 722 C C . VAL A 1 96 ? 6.953 -3.518 -5.364 1.00 94.31 96 VAL A C 1
ATOM 724 O O . VAL A 1 96 ? 6.595 -2.951 -4.336 1.00 94.31 96 VAL A O 1
ATOM 727 N N . ARG A 1 97 ? 7.572 -4.710 -5.351 1.00 98.19 97 ARG A N 1
ATOM 728 C CA . ARG A 1 97 ? 7.801 -5.463 -4.105 1.00 98.19 97 ARG A CA 1
ATOM 729 C C . ARG A 1 97 ? 8.588 -4.652 -3.078 1.00 98.19 97 ARG A C 1
ATOM 731 O O . ARG A 1 97 ? 8.202 -4.610 -1.918 1.00 98.19 97 ARG A O 1
ATOM 738 N N . VAL A 1 98 ? 9.674 -3.988 -3.490 1.00 96.38 98 VAL A N 1
ATOM 739 C CA . VAL A 1 98 ? 10.481 -3.144 -2.586 1.00 96.38 98 VAL A CA 1
ATOM 740 C C . VAL A 1 98 ? 9.642 -2.013 -1.984 1.00 96.38 98 VAL A C 1
ATOM 742 O O . VAL A 1 98 ? 9.691 -1.818 -0.772 1.00 96.38 98 VAL A O 1
ATOM 745 N N . ALA A 1 99 ? 8.838 -1.318 -2.794 1.00 92.38 99 ALA A N 1
ATOM 746 C CA . ALA A 1 99 ? 7.953 -0.259 -2.306 1.00 92.38 99 ALA A CA 1
ATOM 747 C C . ALA A 1 99 ? 6.879 -0.783 -1.336 1.00 92.38 99 ALA A C 1
ATOM 749 O O . ALA A 1 99 ? 6.624 -0.162 -0.303 1.00 92.38 99 ALA A O 1
ATOM 750 N N . ALA A 1 100 ?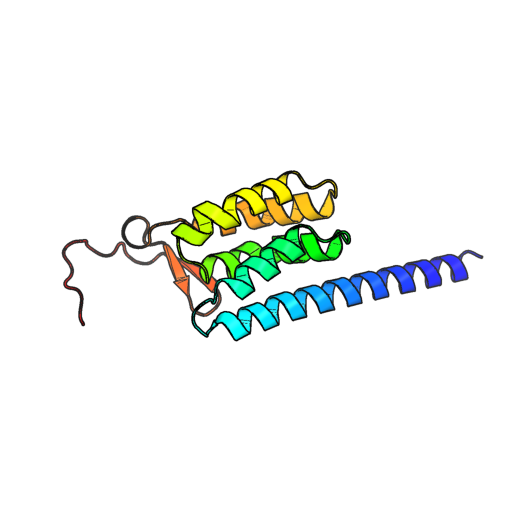 6.293 -1.949 -1.628 1.00 97.38 100 ALA A N 1
ATOM 751 C CA . ALA A 1 100 ? 5.326 -2.604 -0.751 1.00 97.38 100 ALA A CA 1
ATOM 752 C C . ALA A 1 100 ? 5.964 -3.024 0.584 1.00 97.38 100 ALA A C 1
ATOM 754 O O . ALA A 1 100 ? 5.398 -2.762 1.639 1.00 97.38 100 ALA A O 1
ATOM 755 N N . PHE A 1 101 ? 7.175 -3.592 0.571 1.00 98.06 101 PHE A N 1
ATOM 756 C CA . PHE A 1 101 ? 7.901 -3.925 1.802 1.00 98.06 101 PHE A CA 1
ATOM 757 C C . PHE A 1 101 ? 8.232 -2.688 2.643 1.00 98.06 101 PHE A C 1
ATOM 759 O O . PHE A 1 101 ? 8.089 -2.733 3.863 1.00 98.06 101 PHE A O 1
ATOM 766 N N . GLN A 1 102 ? 8.623 -1.576 2.014 1.00 95.25 102 GLN A N 1
ATOM 767 C CA . GLN A 1 102 ? 8.856 -0.306 2.712 1.00 95.25 102 GLN A CA 1
ATOM 768 C C . GLN A 1 102 ? 7.576 0.250 3.357 1.00 95.25 102 GLN A C 1
ATOM 770 O O . GLN A 1 102 ? 7.644 0.848 4.427 1.00 95.25 102 GLN A O 1
ATOM 775 N N . ASN A 1 103 ? 6.411 0.001 2.750 1.00 93.94 103 ASN A N 1
ATOM 776 C CA . ASN A 1 103 ? 5.109 0.432 3.265 1.00 93.94 103 ASN A CA 1
ATOM 777 C C . ASN A 1 103 ? 4.372 -0.616 4.111 1.00 93.94 103 ASN A C 1
ATOM 779 O O . ASN A 1 103 ? 3.284 -0.333 4.608 1.00 93.94 103 ASN A O 1
ATOM 783 N N . LEU A 1 104 ? 4.947 -1.801 4.332 1.00 97.00 104 LEU A N 1
ATOM 784 C CA . LEU A 1 104 ? 4.286 -2.878 5.071 1.00 97.00 104 LEU A CA 1
ATOM 785 C C . LEU A 1 104 ? 4.017 -2.499 6.531 1.00 97.00 104 LEU A C 1
ATOM 787 O O . LEU A 1 104 ? 2.895 -2.651 7.005 1.00 97.00 104 LEU A O 1
ATOM 791 N N . GLY A 1 105 ? 5.026 -1.975 7.230 1.00 94.31 105 GLY A N 1
ATOM 792 C CA . GLY A 1 105 ? 4.872 -1.487 8.603 1.00 94.31 105 GLY A CA 1
ATOM 793 C C . GLY A 1 105 ? 3.805 -0.388 8.711 1.00 94.31 105 GLY A C 1
ATOM 794 O O . GLY A 1 105 ? 2.842 -0.575 9.455 1.00 94.31 105 GLY A O 1
ATOM 795 N N . PRO A 1 106 ? 3.919 0.704 7.927 1.00 89.94 106 PRO A N 1
ATOM 796 C CA . PRO A 1 106 ? 2.912 1.762 7.879 1.00 89.94 106 PRO A CA 1
ATOM 797 C C . PRO A 1 106 ? 1.493 1.276 7.556 1.00 89.94 106 PRO A C 1
ATOM 799 O O . PRO A 1 106 ? 0.528 1.754 8.144 1.00 89.94 106 PRO A O 1
ATOM 802 N N . PHE A 1 107 ? 1.331 0.307 6.651 1.00 93.88 107 PHE A N 1
ATOM 803 C CA . PHE A 1 107 ? 0.021 -0.275 6.367 1.00 93.88 107 PHE A CA 1
ATOM 804 C C . PHE A 1 107 ? -0.528 -1.069 7.563 1.00 93.88 107 PHE A C 1
ATOM 806 O O . PHE A 1 107 ? -1.686 -0.877 7.938 1.00 93.88 107 PHE A O 1
ATOM 813 N N . ILE A 1 108 ? 0.292 -1.910 8.206 1.00 93.94 108 ILE A N 1
ATOM 814 C CA . ILE A 1 108 ? -0.110 -2.696 9.386 1.00 93.94 108 ILE A CA 1
ATOM 815 C C . ILE A 1 108 ? -0.559 -1.786 10.534 1.00 93.94 108 ILE A C 1
ATOM 817 O O . ILE A 1 108 ? -1.575 -2.067 11.169 1.00 93.94 108 ILE A O 1
ATOM 821 N N . SER A 1 109 ? 0.133 -0.673 10.784 1.00 90.69 109 SER A N 1
ATOM 822 C CA . SER A 1 109 ? -0.249 0.254 11.857 1.00 90.69 109 SER A CA 1
ATOM 823 C C . SER A 1 109 ? -1.610 0.910 11.630 1.00 90.69 109 SER A C 1
ATOM 825 O O . SER A 1 109 ? -2.241 1.331 12.594 1.00 90.69 109 SER A O 1
ATOM 827 N N . THR A 1 110 ? -2.138 0.924 10.401 1.00 89.44 110 THR A N 1
ATOM 828 C CA . THR A 1 110 ? -3.510 1.399 10.160 1.00 89.44 110 THR A CA 1
ATOM 829 C C . THR A 1 110 ? -4.581 0.487 10.777 1.00 89.44 110 THR A C 1
ATOM 831 O O . THR A 1 110 ? -5.703 0.933 10.997 1.00 89.44 110 THR A O 1
ATOM 834 N N . PHE A 1 111 ? -4.261 -0.765 11.118 1.00 90.19 111 PHE A N 1
ATOM 835 C CA . PHE A 1 111 ? -5.179 -1.681 11.808 1.00 90.19 111 PHE A CA 1
ATOM 836 C C . PHE A 1 111 ? -5.149 -1.543 13.332 1.00 90.19 111 PHE A C 1
ATOM 838 O O . PHE A 1 111 ? -5.955 -2.192 14.001 1.00 90.19 111 PHE A O 1
ATOM 845 N N . ALA A 1 112 ? -4.224 -0.749 13.881 1.00 86.94 112 ALA A N 1
ATOM 846 C CA . ALA A 1 112 ? -4.130 -0.536 15.314 1.00 86.94 112 ALA A CA 1
ATOM 847 C C . ALA A 1 112 ? -5.403 0.133 15.840 1.00 86.94 112 ALA A C 1
ATOM 849 O O . ALA A 1 112 ? -5.940 1.051 15.219 1.00 86.94 112 ALA A O 1
ATOM 850 N N . ASP A 1 113 ? -5.868 -0.338 16.994 1.00 79.88 113 ASP A N 1
ATOM 851 C CA . ASP A 1 113 ? -6.919 0.328 17.748 1.00 79.88 113 ASP A CA 1
ATOM 852 C C . ASP A 1 113 ? -6.276 1.437 18.601 1.00 79.88 113 ASP A C 1
ATOM 854 O O . ASP A 1 113 ? -5.460 1.120 19.483 1.00 79.88 113 ASP A O 1
ATOM 858 N N . PRO A 1 114 ? -6.592 2.724 18.359 1.00 73.44 114 PRO A N 1
ATOM 859 C CA . PRO A 1 114 ? -6.034 3.828 19.134 1.00 73.44 114 PRO A CA 1
ATOM 860 C C . PRO A 1 114 ? -6.361 3.729 20.627 1.00 73.44 114 PRO A C 1
ATOM 862 O O . PRO A 1 114 ? -5.543 4.136 21.449 1.00 73.44 114 PRO A O 1
ATOM 865 N N . SER A 1 115 ? -7.506 3.135 20.990 1.00 71.31 115 SER A N 1
ATOM 866 C CA . SER A 1 115 ? -7.919 2.979 22.391 1.00 71.31 115 SER A CA 1
ATOM 867 C C . SER A 1 115 ? -7.029 2.003 23.166 1.00 71.31 115 SER A C 1
ATOM 869 O O . SER A 1 115 ? -6.814 2.168 24.363 1.00 71.31 115 SER A O 1
ATOM 871 N N . VAL A 1 116 ? -6.452 1.017 22.475 1.00 77.38 116 VAL A N 1
ATOM 872 C CA . VAL A 1 116 ? -5.593 -0.014 23.078 1.00 77.38 116 VAL A CA 1
ATOM 873 C C . VAL A 1 116 ? -4.118 0.367 22.988 1.00 77.38 116 VAL A C 1
ATOM 875 O O . VAL A 1 116 ? -3.344 0.122 23.909 1.00 77.38 116 VAL A O 1
ATOM 878 N N . THR A 1 117 ? -3.710 0.939 21.857 1.00 77.06 117 THR A N 1
ATOM 879 C CA . THR A 1 117 ? -2.291 1.157 21.535 1.00 77.06 117 THR A CA 1
ATOM 880 C C . THR A 1 117 ? -1.803 2.571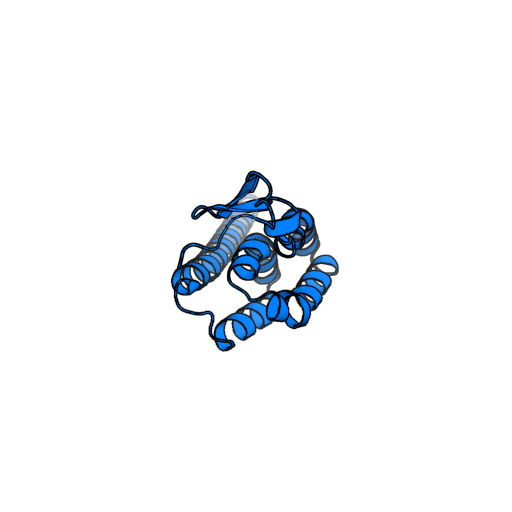 21.838 1.00 77.06 117 THR A C 1
ATOM 882 O O . THR A 1 117 ? -0.595 2.796 21.863 1.00 77.06 117 THR A O 1
ATOM 885 N N . GLY A 1 118 ? -2.715 3.534 22.015 1.00 74.25 118 GLY A N 1
ATOM 886 C CA . GLY A 1 118 ? -2.393 4.964 22.052 1.00 74.25 118 GLY A CA 1
ATOM 887 C C . GLY A 1 118 ? -1.907 5.520 20.706 1.00 74.25 118 GLY A C 1
ATOM 888 O O . GLY A 1 118 ? -1.631 6.713 20.596 1.00 74.25 118 GLY A O 1
ATOM 889 N N . LEU A 1 119 ? -1.793 4.692 19.665 1.00 76.88 119 LEU A N 1
ATOM 890 C CA . LEU A 1 119 ? -1.284 5.093 18.359 1.00 76.88 119 LEU A CA 1
ATOM 891 C C . LEU A 1 119 ? -2.378 5.796 17.555 1.00 76.88 119 LEU A C 1
ATOM 893 O O . LEU A 1 119 ? -3.438 5.225 17.309 1.00 76.88 119 LEU A O 1
ATOM 897 N N . HIS A 1 120 ? -2.105 7.019 17.107 1.00 73.12 120 HIS A N 1
ATOM 898 C CA . HIS A 1 120 ? -3.005 7.778 16.242 1.00 73.12 120 HIS A CA 1
ATOM 899 C C . HIS A 1 120 ? -2.227 8.524 15.154 1.00 73.12 120 HIS A C 1
ATOM 901 O O . HIS A 1 120 ? -1.050 8.838 15.315 1.00 73.12 120 HIS A O 1
ATOM 907 N N . TYR A 1 121 ? -2.885 8.790 14.027 1.00 71.38 121 TYR A N 1
ATOM 908 C CA . TYR A 1 121 ? -2.330 9.608 12.949 1.00 71.38 121 TYR A CA 1
ATOM 909 C C . TYR A 1 121 ? -2.814 11.048 13.088 1.00 71.38 121 TYR A C 1
ATOM 911 O O . TYR A 1 121 ? -4.008 11.264 13.290 1.00 71.38 121 TYR A O 1
ATOM 919 N N . ASN A 1 122 ? -1.904 12.017 12.986 1.00 72.81 122 ASN A N 1
ATOM 920 C CA . ASN A 1 122 ? -2.267 13.436 12.950 1.00 72.81 122 ASN A CA 1
ATOM 921 C C . ASN A 1 122 ? -2.738 13.876 11.545 1.00 72.81 122 ASN A C 1
ATOM 923 O O . ASN A 1 122 ? -2.754 13.075 10.606 1.00 72.81 122 ASN A O 1
ATOM 927 N N . GLU A 1 123 ? -3.121 15.148 11.394 1.00 64.56 123 GLU A N 1
ATOM 928 C CA . GLU A 1 123 ? -3.607 15.718 10.124 1.00 64.56 123 GLU A CA 1
ATOM 929 C C . GLU A 1 123 ? -2.560 15.646 8.997 1.00 64.56 123 GLU A C 1
ATOM 931 O O . GLU A 1 123 ? -2.906 15.556 7.818 1.00 64.56 123 GLU A O 1
ATOM 936 N N . GLU A 1 124 ? -1.274 15.605 9.347 1.00 64.75 124 GLU A N 1
ATOM 937 C CA . GLU A 1 124 ? -0.157 15.436 8.417 1.00 64.75 124 GLU A CA 1
ATOM 938 C C . GLU A 1 124 ? 0.138 13.966 8.059 1.00 64.75 124 GLU A C 1
ATOM 940 O O . GLU A 1 124 ? 1.041 13.694 7.265 1.00 64.75 124 GLU A O 1
ATOM 945 N N . GLY A 1 125 ? -0.605 13.004 8.617 1.00 64.44 125 GLY A N 1
ATOM 946 C CA . GLY A 1 125 ? -0.419 11.572 8.369 1.00 64.44 125 GLY A CA 1
ATOM 947 C C . GLY A 1 125 ? 0.788 10.954 9.085 1.00 64.44 125 GLY A C 1
ATOM 948 O O . GLY A 1 125 ? 1.228 9.862 8.723 1.00 64.44 125 GLY A O 1
ATOM 949 N N . VAL A 1 126 ? 1.328 11.623 10.104 1.00 71.81 126 VAL A N 1
ATOM 950 C CA . VAL A 1 126 ? 2.428 11.132 10.945 1.00 71.81 126 VAL A CA 1
ATOM 951 C C . VAL A 1 126 ? 1.867 10.279 12.082 1.00 71.81 126 VAL A C 1
ATOM 953 O O . VAL A 1 126 ? 0.871 10.644 12.703 1.00 71.81 126 VAL A O 1
ATOM 956 N N . LEU A 1 127 ? 2.501 9.133 12.356 1.00 74.81 127 LEU A N 1
ATOM 957 C CA . LEU A 1 127 ? 2.149 8.273 13.491 1.00 74.81 127 LEU A CA 1
ATOM 958 C C . LEU A 1 127 ? 2.630 8.915 14.798 1.00 74.81 127 LEU A C 1
ATOM 960 O O . LEU A 1 127 ? 3.832 9.108 14.983 1.00 74.81 127 LEU A O 1
ATOM 964 N N . VAL A 1 128 ? 1.704 9.204 15.707 1.00 79.06 128 VAL A N 1
ATOM 965 C CA . VAL A 1 128 ? 1.959 9.810 17.018 1.00 79.06 128 VAL A CA 1
ATOM 966 C C . VAL A 1 128 ? 1.484 8.861 18.124 1.00 79.06 128 VAL A C 1
ATOM 968 O O . VAL A 1 128 ? 0.496 8.141 17.973 1.00 79.06 128 VAL A O 1
ATOM 971 N N . ILE A 1 129 ? 2.208 8.843 19.244 1.00 80.56 129 ILE A N 1
ATOM 972 C CA . ILE A 1 129 ? 1.827 8.109 20.456 1.00 80.56 129 ILE A CA 1
ATOM 973 C C . ILE A 1 129 ? 1.088 9.084 21.375 1.00 80.56 129 ILE A C 1
ATOM 975 O O . ILE A 1 129 ? 1.678 10.026 21.899 1.00 80.56 129 ILE A O 1
ATOM 979 N N . GLY A 1 130 ? -0.209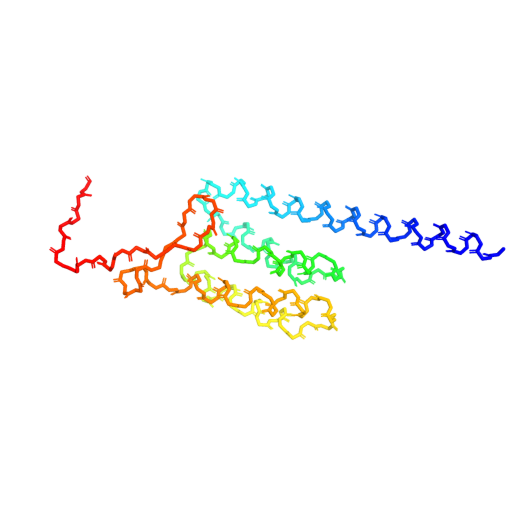 8.864 21.547 1.00 69.38 130 GLY A N 1
ATOM 980 C CA . GLY A 1 130 ? -1.026 9.494 22.577 1.00 69.38 130 GLY A CA 1
ATOM 981 C C . GLY A 1 130 ? -0.951 8.713 23.884 1.00 69.38 130 GLY A C 1
ATOM 982 O O . GLY A 1 130 ? -0.563 7.544 23.911 1.00 69.38 130 GLY A O 1
ATOM 983 N N . THR A 1 131 ? -1.341 9.349 24.986 1.00 61.00 131 THR A N 1
ATOM 984 C CA . THR A 1 131 ? -1.623 8.611 26.220 1.00 61.00 131 THR A CA 1
ATOM 985 C C . THR A 1 131 ? -2.765 7.630 25.943 1.00 61.00 131 THR A C 1
ATOM 987 O O . THR A 1 131 ? -3.756 8.064 25.348 1.00 61.00 131 THR A O 1
ATOM 990 N N . PRO A 1 132 ? -2.667 6.345 26.343 1.00 56.03 132 PRO A N 1
ATOM 991 C CA . PRO A 1 132 ? -3.792 5.420 26.266 1.00 56.03 132 PRO A CA 1
ATOM 992 C C . PRO A 1 132 ? -5.023 6.095 26.861 1.00 56.03 132 PRO A C 1
ATOM 994 O O . PRO A 1 132 ? -4.961 6.624 27.973 1.00 56.03 132 PRO A O 1
ATOM 997 N N . GLN A 1 133 ? -6.101 6.165 26.086 1.00 52.50 133 GLN A N 1
ATOM 998 C CA . GLN A 1 133 ? -7.337 6.765 26.557 1.00 52.50 133 GLN A CA 1
ATOM 999 C C . GLN A 1 133 ? -7.857 5.854 27.666 1.00 52.50 133 GLN A C 1
ATOM 1001 O O . GLN A 1 133 ? -8.151 4.688 27.410 1.00 52.50 133 GLN A O 1
ATOM 1006 N N . ASP A 1 134 ? -7.870 6.355 28.904 1.00 48.19 134 ASP A N 1
ATOM 1007 C CA . ASP A 1 134 ? -8.381 5.604 30.046 1.00 48.19 134 ASP A CA 1
ATOM 1008 C C . ASP A 1 134 ? -9.803 5.141 29.687 1.00 48.19 134 ASP A C 1
ATOM 1010 O O . ASP A 1 134 ? -10.649 5.997 29.403 1.00 48.19 134 ASP A O 1
ATOM 1014 N N . PRO A 1 135 ? -10.090 3.827 29.634 1.00 54.12 135 PRO A N 1
ATOM 1015 C CA . PRO A 1 135 ? -11.408 3.324 29.251 1.00 54.12 135 PRO A CA 1
ATOM 1016 C C . PRO A 1 135 ? -12.541 3.828 30.166 1.00 54.12 135 PRO A C 1
ATOM 1018 O O . PRO A 1 135 ? -13.710 3.615 29.854 1.00 54.12 135 PRO A O 1
ATOM 1021 N N . ALA A 1 136 ? -12.213 4.499 31.278 1.00 53.75 136 ALA A N 1
ATOM 1022 C CA . ALA A 1 136 ? -13.147 5.162 32.181 1.00 53.75 136 ALA A CA 1
ATOM 1023 C C . ALA A 1 136 ? -13.384 6.668 31.908 1.00 53.75 136 ALA A C 1
ATOM 1025 O O . ALA A 1 136 ? -14.201 7.278 32.601 1.00 53.75 136 ALA A O 1
ATOM 1026 N N . ALA A 1 137 ? -12.698 7.301 30.949 1.00 48.34 137 ALA A N 1
ATOM 1027 C CA . ALA A 1 137 ? -12.867 8.731 30.681 1.00 48.34 137 ALA A CA 1
ATOM 1028 C C . ALA A 1 137 ? -14.163 9.003 29.882 1.00 48.34 137 ALA A C 1
ATOM 1030 O O . ALA A 1 137 ? -14.377 8.381 28.839 1.00 48.34 137 ALA A O 1
ATOM 1031 N N . PRO A 1 138 ? -15.037 9.922 30.337 1.00 42.59 138 PRO A N 1
ATOM 1032 C CA . PRO A 1 138 ? -16.327 10.161 29.702 1.00 42.59 138 PRO A CA 1
ATOM 1033 C C . PRO A 1 138 ? -16.150 10.719 28.285 1.00 42.59 138 PRO A C 1
ATOM 1035 O O . PRO A 1 138 ? -15.369 11.642 28.051 1.00 42.59 138 PRO A O 1
ATOM 1038 N N . HIS A 1 139 ? -16.907 10.162 27.339 1.00 49.09 139 HIS A N 1
ATOM 1039 C CA . HIS A 1 139 ? -17.027 10.706 25.992 1.00 49.09 139 HIS A CA 1
ATOM 1040 C C . HIS A 1 139 ? -17.750 12.054 26.077 1.00 49.09 139 HIS A C 1
ATOM 1042 O O . HIS A 1 139 ? -18.933 12.102 26.406 1.00 49.09 139 HIS A O 1
ATOM 1048 N N . HIS A 1 140 ? -17.034 13.149 25.830 1.00 41.41 140 HIS A N 1
ATOM 1049 C CA . HIS A 1 140 ? -17.667 14.447 25.623 1.00 41.41 140 HIS A CA 1
ATOM 1050 C C . HIS A 1 140 ? -18.275 14.469 24.211 1.00 41.41 140 HIS A C 1
ATOM 1052 O O . HIS A 1 140 ? -17.538 14.330 23.233 1.00 41.41 140 HIS A O 1
ATOM 1058 N N . GLU A 1 141 ? -19.611 14.553 24.156 1.00 33.28 141 GLU A N 1
ATOM 1059 C CA . GLU A 1 141 ? -20.440 14.801 22.959 1.00 33.28 141 GLU A CA 1
ATOM 1060 C C . GLU A 1 141 ? -20.094 16.117 22.251 1.00 33.28 141 GLU A C 1
ATOM 1062 O O . GLU A 1 141 ? -19.764 17.106 22.949 1.00 33.28 141 GLU A O 1
#

pLDDT: mean 76.28, std 16.75, range [33.28, 98.56]

Radius of gyration: 18.55 Å; chains: 1; bounding box: 48×26×64 Å

InterPro domains:
  IPR000357 HEAT repeat [PF02985] (83-109)
  IPR011989 Armadillo-like helical [G3DSA:1.25.10.10] (15-114)
  IPR016024 Armadillo-type fold [SSF48371] (29-120)
  IPR021133 HEAT, type 2 [PS50077] (81-119)
  IPR051023 Protein Phosphatase 2A Regulatory Subunit A [PTHR10648] (43-114)